Protein AF-A0AAV7EES9-F1 (afdb_monomer_lite)

Sequence (137 aa):
MMISTYLKEVLRLLAKRSSKLTLFNHKHRPIQVSMATLRNLKIKTGSSKRIIKELRSYEKEVEKEAAKTADMKEKGADPHDLKQQENVLAESRMMIPDCRKRLEASLADLKATLEEVKESNQQGPEIDEAETMGMVE

Structure (mmCIF, N/CA/C/O backbone):
data_AF-A0AAV7EES9-F1
#
_entry.id   AF-A0AAV7EES9-F1
#
loop_
_atom_site.group_PDB
_atom_site.id
_atom_site.type_symbol
_atom_site.label_atom_id
_atom_site.label_alt_id
_atom_site.label_comp_id
_atom_site.label_asym_id
_atom_site.label_entity_id
_atom_site.label_seq_id
_atom_site.pdbx_PDB_ins_code
_atom_site.Cartn_x
_atom_site.Cartn_y
_atom_site.Cartn_z
_atom_site.occupancy
_atom_site.B_iso_or_equiv
_atom_site.auth_seq_id
_atom_site.auth_comp_id
_atom_site.auth_asym_id
_atom_site.auth_atom_id
_atom_site.pdbx_PDB_model_num
ATOM 1 N N . MET A 1 1 ? -62.683 -25.957 56.089 1.00 55.44 1 MET A N 1
ATOM 2 C CA . MET A 1 1 ? -61.386 -25.610 56.725 1.00 55.44 1 MET A CA 1
ATOM 3 C C . MET A 1 1 ? -60.207 -25.461 55.736 1.00 55.44 1 MET A C 1
ATOM 5 O O . MET A 1 1 ? -59.070 -25.466 56.176 1.00 55.44 1 MET A O 1
ATOM 9 N N . MET A 1 2 ? -60.434 -25.235 54.431 1.00 52.59 2 MET A N 1
ATOM 10 C CA . MET A 1 2 ? -59.358 -25.157 53.409 1.00 52.59 2 MET A CA 1
ATOM 11 C C . MET A 1 2 ? -59.014 -23.725 52.940 1.00 52.59 2 MET A C 1
ATOM 13 O O . MET A 1 2 ? -58.038 -23.523 52.230 1.00 52.59 2 MET A O 1
ATOM 17 N N . ILE A 1 3 ? -59.799 -22.714 53.334 1.00 52.28 3 ILE A N 1
ATOM 18 C CA . ILE A 1 3 ? -59.624 -21.319 52.874 1.00 52.28 3 ILE A CA 1
ATOM 19 C C . ILE A 1 3 ? -58.586 -20.566 53.731 1.00 52.28 3 ILE A C 1
ATOM 21 O O . ILE A 1 3 ? -57.832 -19.737 53.228 1.00 52.28 3 ILE A O 1
ATOM 25 N N . SER A 1 4 ? -58.481 -20.899 55.025 1.00 56.94 4 SER A N 1
ATOM 26 C CA . SER A 1 4 ? -57.530 -20.256 55.952 1.00 56.94 4 SER A CA 1
ATOM 27 C C . SER A 1 4 ? -56.070 -20.622 55.659 1.00 56.94 4 SER A C 1
ATOM 29 O O . SER A 1 4 ? -55.176 -19.801 55.857 1.00 56.94 4 SER A O 1
ATOM 31 N N . THR A 1 5 ? -55.814 -21.833 55.162 1.00 59.62 5 THR A N 1
ATOM 32 C CA . THR A 1 5 ? -54.470 -22.285 54.782 1.00 59.62 5 THR A CA 1
ATOM 33 C C . THR A 1 5 ? -53.992 -21.600 53.507 1.00 59.62 5 THR A C 1
ATOM 35 O O . THR A 1 5 ? -52.871 -21.105 53.478 1.00 59.62 5 THR A O 1
ATOM 38 N N . TYR A 1 6 ? -54.856 -21.461 52.498 1.00 57.47 6 TYR A N 1
ATOM 39 C CA . TYR A 1 6 ? -54.499 -20.810 51.233 1.00 57.47 6 TYR A CA 1
ATOM 40 C C . TYR A 1 6 ? -54.140 -19.329 51.422 1.00 57.47 6 TYR A C 1
ATOM 42 O O . TYR A 1 6 ? -53.144 -18.853 50.883 1.00 57.47 6 TYR A O 1
ATOM 50 N N . LEU A 1 7 ? -54.891 -18.605 52.261 1.00 60.81 7 LEU A N 1
ATOM 51 C CA . LEU A 1 7 ? -54.615 -17.193 52.537 1.00 60.81 7 LEU A CA 1
ATOM 52 C C . LEU A 1 7 ? -53.310 -16.997 53.334 1.00 60.81 7 LEU A C 1
ATOM 54 O O . LEU A 1 7 ? -52.570 -16.047 53.084 1.00 60.81 7 LEU A O 1
ATOM 58 N N . LYS A 1 8 ? -52.984 -17.929 54.243 1.00 61.81 8 LYS A N 1
ATOM 59 C CA . LYS A 1 8 ? -51.704 -17.950 54.974 1.00 61.81 8 LYS A CA 1
ATOM 60 C C . LYS A 1 8 ? -50.519 -18.253 54.055 1.00 61.81 8 LYS A C 1
ATOM 62 O O . LYS A 1 8 ? -49.477 -17.617 54.199 1.00 61.81 8 LYS A O 1
ATOM 67 N N . GLU A 1 9 ? -50.675 -19.160 53.094 1.00 62.94 9 GLU A N 1
ATOM 68 C CA . GLU A 1 9 ? -49.618 -19.493 52.133 1.00 62.94 9 GLU A CA 1
ATOM 69 C C . GLU A 1 9 ? -49.382 -18.358 51.122 1.00 62.94 9 GLU A C 1
ATOM 71 O O . GLU A 1 9 ? -48.234 -18.037 50.818 1.00 62.94 9 GLU A O 1
ATOM 76 N N . VAL A 1 10 ? -50.442 -17.668 50.681 1.00 64.88 10 VAL A N 1
ATOM 77 C CA . VAL A 1 10 ? -50.338 -16.487 49.804 1.00 64.88 10 VAL A CA 1
ATOM 78 C C . VAL A 1 10 ? -49.671 -15.310 50.527 1.00 64.88 10 VAL A C 1
ATOM 80 O O . VAL A 1 10 ? -48.753 -14.709 49.970 1.00 64.88 10 VAL A O 1
ATOM 83 N N . LEU A 1 11 ? -50.028 -15.015 51.785 1.00 62.47 11 LEU A N 1
ATOM 84 C CA . LEU A 1 11 ? -49.329 -13.989 52.578 1.00 62.47 11 LEU A CA 1
ATOM 85 C C . LEU A 1 11 ? -47.856 -14.351 52.836 1.00 62.47 11 LEU A C 1
ATOM 87 O O . LEU A 1 11 ? -46.988 -13.481 52.766 1.00 62.47 11 LEU A O 1
ATOM 91 N N . ARG A 1 12 ? -47.549 -15.632 53.080 1.00 63.56 12 ARG A N 1
ATOM 92 C CA . ARG A 1 12 ? -46.172 -16.124 53.264 1.00 63.56 12 ARG A CA 1
ATOM 93 C C . ARG A 1 12 ? -45.348 -16.028 51.968 1.00 63.56 12 ARG A C 1
ATOM 95 O O . ARG A 1 12 ? -44.158 -15.712 52.030 1.00 63.56 12 ARG A O 1
ATOM 102 N N . LEU A 1 13 ? -45.963 -16.240 50.800 1.00 58.38 13 LEU A N 1
ATOM 103 C CA . LEU A 1 13 ? -45.339 -16.053 49.481 1.00 58.38 13 LEU A CA 1
ATOM 104 C C . LEU A 1 13 ? -45.121 -14.571 49.134 1.00 58.38 13 LEU A C 1
ATOM 106 O O . LEU A 1 13 ? -44.064 -14.223 48.607 1.00 58.38 13 LEU A O 1
ATOM 110 N N . LEU A 1 14 ? -46.061 -13.686 49.483 1.00 56.94 14 LEU A N 1
ATOM 111 C CA . LEU A 1 14 ? -45.910 -12.238 49.293 1.00 56.94 14 LEU A CA 1
ATOM 112 C C . LEU A 1 14 ? -44.824 -11.649 50.214 1.00 56.94 14 LEU A C 1
ATOM 114 O O . LEU A 1 14 ? -44.003 -10.855 49.755 1.00 56.94 14 LEU A O 1
ATOM 118 N N . ALA A 1 15 ? -44.722 -12.115 51.464 1.00 56.88 15 ALA A N 1
ATOM 119 C CA . ALA A 1 15 ? -43.663 -11.707 52.395 1.00 56.88 15 ALA A CA 1
ATOM 120 C C . ALA A 1 15 ? -42.253 -12.170 51.958 1.00 56.88 15 ALA A C 1
ATOM 122 O O . ALA A 1 15 ? -41.275 -11.438 52.130 1.00 56.88 15 ALA A O 1
ATOM 123 N N . LYS A 1 16 ? -42.136 -13.347 51.320 1.00 54.38 16 LYS A N 1
ATOM 124 C CA . LYS A 1 16 ? -40.875 -13.829 50.716 1.00 54.38 16 LYS A CA 1
ATOM 125 C C . LYS A 1 16 ? -40.478 -13.087 49.435 1.00 54.38 16 LYS A C 1
ATOM 127 O O . LYS A 1 16 ? -39.306 -13.117 49.065 1.00 54.38 16 LYS A O 1
ATOM 132 N N . ARG A 1 17 ? -41.413 -12.410 48.757 1.00 47.53 17 ARG A N 1
ATOM 133 C CA . ARG A 1 17 ? -41.120 -11.623 47.544 1.00 47.53 17 ARG A CA 1
ATOM 134 C C . ARG A 1 17 ? -40.521 -10.247 47.864 1.00 47.53 17 ARG A C 1
ATOM 136 O O . ARG A 1 17 ? -39.772 -9.722 47.050 1.00 47.53 17 ARG A O 1
ATOM 143 N N . SER A 1 18 ? -40.768 -9.709 49.062 1.00 44.38 18 SER A N 1
ATOM 144 C CA . SER A 1 18 ? -40.232 -8.408 49.501 1.00 44.38 18 SER A CA 1
ATOM 145 C C . SER A 1 18 ? -38.806 -8.466 50.073 1.00 44.38 18 SER A C 1
ATOM 147 O O . SER A 1 18 ? -38.180 -7.426 50.243 1.00 44.38 18 SER A O 1
ATOM 149 N N . SER A 1 19 ? -38.275 -9.657 50.368 1.00 42.34 19 SER A N 1
ATOM 150 C CA . SER A 1 19 ? -36.959 -9.864 51.009 1.00 42.34 19 SER A CA 1
ATOM 151 C C . SER A 1 19 ? -35.895 -10.466 50.078 1.00 42.34 19 SER A C 1
ATOM 153 O O . SER A 1 19 ? -34.781 -10.744 50.507 1.00 42.34 19 SER A O 1
ATOM 155 N N . LYS A 1 20 ? -36.203 -10.613 48.781 1.00 45.50 20 LYS A N 1
ATOM 156 C CA . LYS A 1 20 ? -35.254 -11.017 47.724 1.00 45.50 20 LYS A CA 1
ATOM 157 C C . LYS A 1 20 ? -34.909 -9.8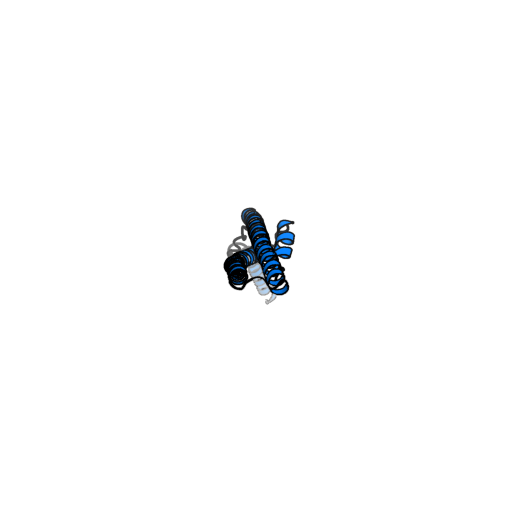67 46.765 1.00 45.50 20 LYS A C 1
ATOM 159 O O . LYS A 1 20 ? -34.539 -10.103 45.620 1.00 45.50 20 LYS A O 1
ATOM 164 N N . LEU A 1 21 ? -35.042 -8.628 47.251 1.00 42.56 21 LEU A N 1
ATOM 165 C CA . LEU A 1 21 ? -34.599 -7.401 46.576 1.00 42.56 21 LEU A CA 1
ATOM 166 C C . LEU A 1 21 ? -33.162 -7.001 46.967 1.00 42.56 21 LEU A C 1
ATOM 168 O O . LEU A 1 21 ? -32.660 -5.959 46.565 1.00 42.56 21 LEU A O 1
ATOM 172 N N . THR A 1 22 ? -32.457 -7.837 47.721 1.00 44.62 22 THR A N 1
ATOM 173 C CA . THR A 1 22 ? -31.050 -7.629 48.054 1.00 44.62 22 THR A CA 1
ATOM 174 C C . THR A 1 22 ? -30.298 -8.934 47.823 1.00 44.62 22 THR A C 1
ATOM 176 O O . THR A 1 22 ? -30.714 -9.992 48.285 1.00 44.62 22 THR A O 1
ATOM 179 N N . LEU A 1 23 ? -29.182 -8.848 47.093 1.00 40.56 23 LEU A N 1
ATOM 180 C CA . LEU A 1 23 ? -28.228 -9.932 46.823 1.00 40.56 23 LEU A CA 1
ATOM 181 C C . LEU A 1 23 ? -28.509 -10.867 45.620 1.00 40.56 23 LEU A C 1
ATOM 183 O O . LEU A 1 23 ? -28.460 -12.088 45.726 1.00 40.56 23 LEU A O 1
ATOM 187 N N . PHE A 1 24 ? -28.645 -10.298 44.420 1.00 35.34 24 PHE A N 1
ATOM 188 C CA . PHE A 1 24 ? -28.040 -10.916 43.229 1.00 35.34 24 PHE A CA 1
ATOM 189 C C . PHE A 1 24 ? -27.143 -9.885 42.550 1.00 35.34 24 PHE A C 1
ATOM 191 O O . PHE A 1 24 ? -27.475 -9.261 41.549 1.00 35.34 24 PHE A O 1
ATOM 198 N N . ASN A 1 25 ? -25.997 -9.669 43.187 1.00 36.91 25 ASN A N 1
ATOM 199 C CA . ASN A 1 25 ? -24.884 -8.899 42.659 1.00 36.91 25 ASN A CA 1
ATOM 200 C C . ASN A 1 25 ? -24.147 -9.801 41.654 1.00 36.91 25 ASN A C 1
ATOM 202 O O . ASN A 1 25 ? -23.047 -10.287 41.914 1.00 36.91 25 ASN A O 1
ATOM 206 N N . HIS A 1 26 ? -24.795 -10.120 40.530 1.00 42.16 26 HIS A N 1
ATOM 207 C CA . HIS A 1 26 ? -24.039 -10.553 39.366 1.00 42.16 26 HIS A CA 1
ATOM 208 C C . HIS A 1 26 ? -23.336 -9.301 38.865 1.00 42.16 26 HIS A C 1
ATOM 210 O O . HIS A 1 26 ? -23.991 -8.305 38.571 1.00 42.16 26 HIS A O 1
ATOM 216 N N . LYS A 1 27 ? -22.005 -9.345 38.855 1.00 39.94 27 LYS A N 1
ATOM 217 C CA . LYS A 1 27 ? -21.102 -8.361 38.257 1.00 39.94 27 LYS A CA 1
ATOM 218 C C . LYS A 1 27 ? -21.536 -8.035 36.815 1.00 39.94 27 LYS A C 1
ATOM 220 O O . LYS A 1 27 ? -20.881 -8.442 35.864 1.00 39.94 27 LYS A O 1
ATOM 225 N N . HIS A 1 28 ? -22.557 -7.208 36.627 1.00 42.19 28 HIS A N 1
ATOM 226 C CA . HIS A 1 28 ? -22.512 -6.227 35.560 1.00 42.19 28 HIS A CA 1
ATOM 227 C C . HIS A 1 28 ? -21.476 -5.220 36.021 1.00 42.19 28 HIS A C 1
ATOM 229 O O . HIS A 1 28 ? -21.775 -4.219 36.663 1.00 42.19 28 HIS A O 1
ATOM 235 N N . ARG A 1 29 ? -20.211 -5.554 35.758 1.00 34.03 29 ARG A N 1
ATOM 236 C CA . ARG A 1 29 ? -19.189 -4.533 35.621 1.00 34.03 29 ARG A CA 1
ATOM 237 C C . ARG A 1 29 ? -19.767 -3.618 34.533 1.00 34.03 29 ARG A C 1
ATOM 239 O O . ARG A 1 29 ? -19.935 -4.121 33.421 1.00 34.03 29 ARG A O 1
ATOM 246 N N . PRO A 1 30 ? -20.178 -2.366 34.813 1.00 38.53 30 PRO A N 1
ATOM 247 C CA . PRO A 1 30 ? -20.447 -1.459 33.713 1.00 38.53 30 PRO A CA 1
ATOM 248 C C . PRO A 1 30 ? -19.151 -1.460 32.913 1.00 38.53 30 PRO A C 1
ATOM 250 O O . PRO A 1 30 ? -18.078 -1.253 33.492 1.00 38.53 30 PRO A O 1
ATOM 253 N N . ILE A 1 31 ? -19.219 -1.850 31.641 1.00 47.03 31 ILE A N 1
ATOM 254 C CA . ILE A 1 31 ? -18.062 -1.764 30.764 1.00 47.03 31 ILE A CA 1
ATOM 255 C C . ILE A 1 31 ? -17.791 -0.266 30.701 1.00 47.03 31 ILE A C 1
ATOM 257 O O . ILE A 1 31 ? -18.507 0.491 30.054 1.00 47.03 31 ILE A O 1
ATOM 261 N N . GLN A 1 32 ? -16.857 0.193 31.529 1.00 44.94 32 GLN A N 1
ATOM 262 C CA . GLN A 1 32 ? -16.518 1.594 31.671 1.00 44.94 32 GLN A CA 1
ATOM 263 C C . GLN A 1 32 ? -15.641 1.948 30.466 1.00 44.94 32 GLN A C 1
ATOM 265 O O . GLN A 1 32 ? -14.452 2.224 30.600 1.00 44.94 32 GLN A O 1
ATOM 270 N N . VAL A 1 33 ? -16.214 1.857 29.263 1.00 53.28 33 VAL A N 1
ATOM 271 C CA . VAL A 1 33 ? -15.568 2.260 28.016 1.00 53.28 33 VAL A CA 1
ATOM 272 C C . VAL A 1 33 ? -15.552 3.773 28.027 1.00 53.28 33 VAL A C 1
ATOM 274 O O . VAL A 1 33 ? -16.517 4.464 27.718 1.00 53.28 33 VAL A O 1
ATOM 277 N N . SER A 1 34 ? -14.461 4.287 28.572 1.00 59.12 34 SER A N 1
ATOM 278 C CA . SER A 1 34 ? -14.262 5.707 28.801 1.00 59.12 34 SER A CA 1
ATOM 279 C C . SER A 1 34 ? -14.026 6.441 27.480 1.00 59.12 34 SER A C 1
ATOM 281 O O . SER A 1 34 ? -13.683 5.834 26.467 1.00 59.12 34 SER A O 1
ATOM 283 N N . MET A 1 35 ? -14.067 7.774 27.513 1.00 64.00 35 MET A N 1
ATOM 284 C CA . MET A 1 35 ? -13.546 8.642 26.445 1.00 64.00 35 MET A CA 1
ATOM 285 C C . MET A 1 35 ? -12.149 8.231 25.928 1.00 64.00 35 MET A C 1
ATOM 287 O O . MET A 1 35 ? -11.749 8.655 24.849 1.00 64.00 35 MET A O 1
ATOM 291 N N . ALA A 1 36 ? -11.381 7.420 26.669 1.00 73.38 36 ALA A N 1
ATOM 292 C CA . ALA A 1 36 ? -10.129 6.849 26.189 1.00 73.38 36 ALA A CA 1
ATOM 293 C C . ALA A 1 36 ? -10.302 5.921 24.976 1.00 73.38 36 ALA A C 1
ATOM 295 O O . ALA A 1 36 ? -9.426 5.930 24.119 1.00 73.38 36 ALA A O 1
ATOM 296 N N . THR A 1 37 ? -11.405 5.178 24.852 1.00 79.69 37 THR A N 1
ATOM 297 C CA . THR A 1 37 ? -11.603 4.231 23.743 1.00 79.69 37 THR A CA 1
ATOM 298 C C . THR A 1 37 ? -11.915 4.954 22.435 1.00 79.69 37 THR A C 1
ATOM 300 O O . THR A 1 37 ? -11.276 4.670 21.427 1.00 79.69 37 THR A O 1
ATOM 303 N N . LEU A 1 38 ? -12.766 5.989 22.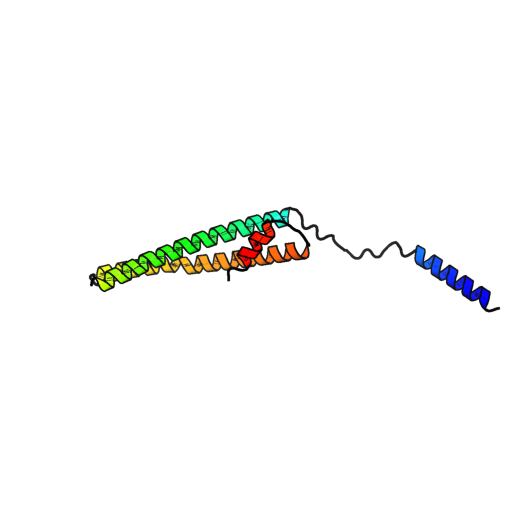457 1.00 81.19 38 LEU A N 1
ATOM 304 C CA . LEU A 1 38 ? -12.980 6.864 21.292 1.00 81.19 38 LEU A CA 1
ATOM 305 C C . LEU A 1 38 ? -11.705 7.628 20.900 1.00 81.19 38 LEU A C 1
ATOM 307 O O . LEU A 1 38 ? -11.384 7.756 19.718 1.00 81.19 38 LEU A O 1
ATOM 311 N N . ARG A 1 39 ? -10.917 8.090 21.883 1.00 85.25 39 ARG A N 1
ATOM 312 C CA . ARG A 1 39 ? -9.598 8.685 21.608 1.00 85.25 39 ARG A CA 1
ATOM 313 C C . ARG A 1 39 ? -8.638 7.675 20.974 1.00 85.25 39 ARG A C 1
ATOM 315 O O . ARG A 1 39 ? -7.950 8.029 20.021 1.00 85.25 39 ARG A O 1
ATOM 322 N N . ASN A 1 40 ? -8.602 6.438 21.466 1.00 87.00 40 ASN A N 1
ATOM 323 C CA . ASN A 1 40 ? -7.783 5.366 20.899 1.00 87.00 40 ASN A CA 1
ATOM 324 C C . ASN A 1 40 ? -8.209 5.031 19.470 1.00 87.00 40 ASN A C 1
ATOM 326 O O . ASN A 1 40 ? -7.341 4.901 18.609 1.00 87.00 40 ASN A O 1
ATOM 330 N N . LEU A 1 41 ? -9.518 4.968 19.205 1.00 88.38 41 LEU A N 1
ATOM 331 C CA . LEU A 1 41 ? -10.068 4.775 17.866 1.00 88.38 41 LEU A CA 1
ATOM 332 C C . LEU A 1 41 ? -9.558 5.867 16.921 1.00 88.38 41 LEU A C 1
ATOM 334 O O . LEU A 1 41 ? -8.921 5.565 15.917 1.00 88.38 41 LEU A O 1
ATOM 338 N N . LYS A 1 42 ? -9.697 7.141 17.304 1.00 89.12 42 LYS A N 1
ATOM 339 C CA . LYS A 1 42 ? -9.195 8.282 16.525 1.00 89.12 42 LYS A CA 1
ATOM 340 C C . LYS A 1 42 ? -7.686 8.221 16.266 1.00 89.12 42 LYS A C 1
ATOM 342 O O . LYS A 1 42 ? -7.232 8.516 15.159 1.00 89.12 42 LYS A O 1
ATOM 347 N N . ILE A 1 43 ? -6.895 7.837 17.269 1.00 91.69 43 ILE A N 1
ATOM 348 C CA . ILE A 1 43 ? -5.438 7.686 17.134 1.00 91.69 43 ILE A CA 1
ATOM 349 C C . ILE A 1 43 ? -5.102 6.573 16.137 1.00 91.69 43 ILE A C 1
ATOM 351 O O . ILE A 1 43 ? -4.277 6.791 15.244 1.00 91.69 43 ILE A O 1
ATOM 355 N N . LYS A 1 44 ? -5.747 5.407 16.262 1.00 91.62 44 LYS A N 1
ATOM 356 C CA . LYS A 1 44 ? -5.539 4.254 15.375 1.00 91.62 44 LYS A CA 1
ATOM 357 C C . LYS A 1 44 ? -5.973 4.574 13.944 1.00 91.62 44 LYS A C 1
ATOM 359 O O . LYS A 1 44 ? -5.171 4.377 13.036 1.00 91.62 44 LYS A O 1
ATOM 364 N N . THR A 1 45 ? -7.130 5.213 13.751 1.00 91.75 45 THR A N 1
ATOM 365 C CA . THR A 1 45 ? -7.584 5.747 12.454 1.00 91.75 45 THR A CA 1
ATOM 366 C C . THR A 1 45 ? -6.532 6.680 11.853 1.00 91.75 45 THR A C 1
ATOM 368 O O . THR A 1 45 ? -6.109 6.509 10.710 1.00 91.75 45 THR A O 1
ATOM 371 N N . GLY A 1 46 ? -6.030 7.647 12.626 1.00 93.62 46 GLY A N 1
ATOM 372 C CA . GLY A 1 46 ? -4.974 8.552 12.169 1.00 93.62 46 GLY A CA 1
ATOM 373 C C . GLY A 1 46 ? -3.672 7.832 11.798 1.00 93.62 46 GLY A C 1
ATOM 374 O O . GLY A 1 46 ? -3.004 8.229 10.842 1.00 93.62 46 GLY A O 1
ATOM 375 N N . SER A 1 47 ? -3.313 6.770 12.525 1.00 94.19 47 SER A N 1
ATOM 376 C CA . SER A 1 47 ? -2.145 5.934 12.232 1.00 94.19 47 SER A CA 1
ATOM 377 C C . SER A 1 47 ? -2.299 5.191 10.909 1.00 94.19 47 SER A C 1
ATOM 379 O O . SER A 1 47 ? -1.454 5.347 10.027 1.00 94.19 47 SER A O 1
ATOM 381 N N . SER A 1 48 ? -3.411 4.480 10.714 1.00 92.88 48 SER A N 1
ATOM 382 C CA . SER A 1 48 ? -3.676 3.752 9.471 1.00 92.88 48 SER A CA 1
ATOM 383 C C . SER A 1 48 ? -3.719 4.698 8.263 1.00 92.88 48 SER A C 1
ATOM 385 O O . SER A 1 48 ? -3.132 4.392 7.229 1.00 92.88 48 SER A O 1
ATOM 387 N N . LYS A 1 49 ? -4.279 5.913 8.401 1.00 93.81 49 LYS A N 1
ATOM 388 C CA . LYS A 1 49 ? -4.254 6.939 7.335 1.00 93.81 49 LYS A CA 1
ATOM 389 C C . LYS A 1 49 ? -2.843 7.323 6.904 1.00 93.81 49 LYS A C 1
ATOM 391 O O . LYS A 1 49 ? -2.611 7.565 5.719 1.00 93.81 49 LYS A O 1
ATOM 396 N N . ARG A 1 50 ? -1.909 7.434 7.851 1.00 96.06 50 ARG A N 1
ATOM 397 C CA . ARG A 1 50 ? -0.510 7.762 7.544 1.00 96.06 50 ARG A CA 1
ATOM 398 C C . ARG A 1 50 ? 0.156 6.630 6.772 1.00 96.06 50 ARG A C 1
ATOM 400 O O . ARG A 1 50 ? 0.764 6.909 5.745 1.00 96.06 50 ARG A O 1
ATOM 407 N N . ILE A 1 51 ? -0.040 5.384 7.203 1.00 94.44 51 ILE A N 1
ATOM 408 C CA . ILE A 1 51 ? 0.530 4.212 6.524 1.00 94.44 51 ILE A CA 1
ATOM 409 C C . ILE A 1 51 ? -0.054 4.062 5.109 1.00 94.44 51 ILE A C 1
ATOM 411 O O . ILE A 1 51 ? 0.689 3.815 4.170 1.00 94.44 51 ILE A O 1
ATOM 415 N N . ILE A 1 52 ? -1.353 4.317 4.904 1.00 94.94 52 ILE A N 1
ATOM 416 C CA . ILE A 1 52 ? -1.958 4.319 3.557 1.00 94.94 52 ILE A CA 1
ATOM 417 C C . ILE A 1 52 ? -1.292 5.361 2.647 1.00 94.94 52 ILE A C 1
ATOM 419 O O . ILE A 1 52 ? -1.020 5.087 1.480 1.00 94.94 52 ILE A O 1
ATOM 423 N N . LYS A 1 53 ? -1.032 6.574 3.154 1.00 95.56 53 LYS A N 1
ATOM 424 C CA . LYS A 1 53 ? -0.340 7.615 2.375 1.00 95.56 53 LYS A CA 1
ATOM 425 C C . LYS A 1 53 ? 1.099 7.217 2.042 1.00 95.56 53 LYS A C 1
ATOM 427 O O . LYS A 1 53 ? 1.542 7.486 0.930 1.00 95.56 53 LYS A O 1
ATOM 432 N N . GLU A 1 54 ? 1.791 6.584 2.984 1.00 96.06 54 GLU A N 1
ATOM 433 C CA . GLU A 1 54 ? 3.138 6.040 2.797 1.00 96.06 54 GLU A CA 1
ATOM 434 C C . GLU A 1 54 ? 3.145 4.961 1.702 1.00 96.06 54 GLU A C 1
ATOM 436 O O . GLU A 1 54 ? 3.864 5.103 0.714 1.00 96.06 54 GLU A O 1
ATOM 441 N N . LEU A 1 55 ? 2.259 3.962 1.801 1.00 95.75 55 LEU A N 1
ATOM 442 C CA . LEU A 1 55 ? 2.115 2.894 0.808 1.00 95.75 55 LEU A CA 1
ATOM 443 C C . LEU A 1 55 ? 1.839 3.457 -0.589 1.00 95.75 55 LEU A C 1
ATOM 445 O O . LEU A 1 55 ? 2.531 3.106 -1.540 1.00 95.75 55 LEU A O 1
ATOM 449 N N . ARG A 1 56 ? 0.894 4.398 -0.705 1.00 96.19 56 ARG A N 1
ATOM 450 C CA . ARG A 1 56 ? 0.589 5.073 -1.977 1.00 96.19 56 ARG A CA 1
ATOM 451 C C . ARG A 1 56 ? 1.790 5.820 -2.550 1.00 96.19 56 ARG A C 1
ATOM 453 O O . ARG A 1 56 ? 1.910 5.928 -3.765 1.00 96.19 56 ARG A O 1
ATOM 460 N N . SER A 1 57 ? 2.654 6.377 -1.702 1.00 97.00 57 SER A N 1
ATOM 461 C CA . SER A 1 57 ? 3.880 7.033 -2.160 1.00 97.00 57 SER A CA 1
ATOM 462 C C . SER A 1 57 ? 4.857 6.019 -2.754 1.00 97.00 57 SER A C 1
ATOM 464 O O . SER A 1 57 ? 5.429 6.283 -3.807 1.00 97.00 57 SER A O 1
ATOM 466 N N . TYR A 1 58 ? 5.022 4.859 -2.115 1.00 96.81 58 TYR A N 1
ATOM 467 C CA . TYR A 1 58 ? 5.876 3.789 -2.634 1.00 96.81 58 TYR A CA 1
ATOM 468 C C . TYR A 1 58 ? 5.321 3.170 -3.918 1.00 96.81 58 TYR A C 1
ATOM 470 O O . TYR A 1 58 ? 6.077 2.938 -4.856 1.00 96.81 58 TYR A O 1
ATOM 478 N N . GLU A 1 59 ? 4.006 2.964 -4.005 1.00 97.38 59 GLU A N 1
ATOM 479 C CA . GLU A 1 59 ? 3.355 2.461 -5.220 1.00 97.38 59 GLU A CA 1
ATOM 480 C C . GLU A 1 59 ? 3.535 3.422 -6.402 1.00 97.38 59 GLU A C 1
ATOM 482 O O . GLU A 1 59 ? 3.867 2.976 -7.499 1.00 97.38 59 GLU A O 1
ATOM 487 N N . LYS A 1 60 ? 3.423 4.737 -6.172 1.00 98.00 60 LYS A N 1
ATOM 488 C CA . LYS A 1 60 ? 3.709 5.756 -7.196 1.00 98.00 60 LYS A CA 1
ATOM 489 C C . LYS A 1 60 ? 5.161 5.751 -7.657 1.00 98.00 60 LYS A C 1
ATOM 491 O O . LYS A 1 60 ? 5.418 5.940 -8.842 1.00 98.00 60 LYS A O 1
ATOM 496 N N . GLU A 1 61 ? 6.112 5.554 -6.746 1.00 97.94 61 GLU A N 1
ATOM 497 C CA . GLU A 1 61 ? 7.520 5.479 -7.140 1.00 97.94 61 GLU A CA 1
ATOM 498 C C . GLU A 1 61 ? 7.785 4.225 -7.979 1.00 97.94 61 GLU A C 1
ATOM 500 O O . GLU A 1 61 ? 8.435 4.303 -9.016 1.00 97.94 61 GLU A O 1
ATOM 505 N N . VAL A 1 62 ? 7.197 3.083 -7.607 1.00 98.44 62 VAL A N 1
ATOM 506 C CA . VAL A 1 62 ? 7.267 1.862 -8.423 1.00 98.44 62 VAL A CA 1
ATOM 507 C C . VAL A 1 62 ? 6.650 2.071 -9.804 1.00 98.44 62 VAL A C 1
ATOM 509 O O . VAL A 1 62 ? 7.229 1.619 -10.789 1.00 98.44 62 VAL A O 1
ATOM 512 N N . GLU A 1 63 ? 5.509 2.754 -9.901 1.00 98.44 63 GLU A N 1
ATOM 513 C CA . GLU A 1 63 ? 4.882 3.097 -11.182 1.00 98.44 63 GLU A CA 1
ATOM 514 C C . GLU A 1 63 ? 5.808 3.966 -12.045 1.00 98.44 63 GLU A C 1
ATOM 516 O O . GLU A 1 63 ? 6.048 3.649 -13.211 1.00 98.44 63 GLU A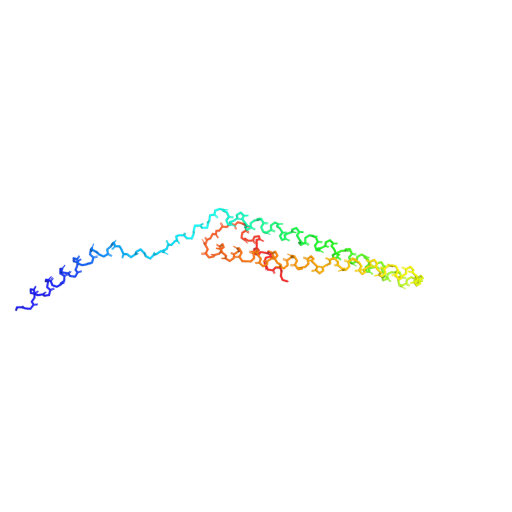 O 1
ATOM 521 N N . LYS A 1 64 ? 6.394 5.014 -11.457 1.00 98.50 64 LYS A N 1
ATOM 522 C CA . LYS A 1 64 ? 7.336 5.916 -12.132 1.00 98.50 64 LYS A CA 1
ATOM 523 C C . LYS A 1 64 ? 8.575 5.178 -12.641 1.00 98.50 64 LYS A C 1
ATOM 525 O O . LYS A 1 64 ? 8.931 5.315 -13.813 1.00 98.50 64 LYS A O 1
ATOM 530 N N . GLU A 1 65 ? 9.216 4.373 -11.797 1.00 98.44 65 GLU A N 1
ATOM 531 C CA . GLU A 1 65 ? 10.418 3.631 -12.188 1.00 98.44 65 GLU A CA 1
ATOM 532 C C . GLU A 1 65 ? 10.098 2.500 -13.178 1.00 98.44 65 GLU A C 1
ATOM 534 O O . GLU A 1 65 ? 10.909 2.202 -14.059 1.00 98.44 65 GLU A O 1
ATOM 539 N N . ALA A 1 66 ? 8.900 1.907 -13.113 1.00 98.50 66 ALA A N 1
ATOM 540 C CA . ALA A 1 66 ? 8.439 0.923 -14.090 1.00 98.50 66 ALA A CA 1
ATOM 541 C C . ALA A 1 66 ? 8.197 1.562 -15.462 1.00 98.50 66 ALA A C 1
ATOM 543 O O . ALA A 1 66 ? 8.659 1.019 -16.467 1.00 98.50 66 ALA A O 1
ATOM 544 N N . ALA A 1 67 ? 7.542 2.725 -15.503 1.00 98.62 67 ALA A N 1
ATOM 545 C CA . ALA A 1 67 ? 7.326 3.482 -16.732 1.00 98.62 67 ALA A CA 1
ATOM 546 C C . ALA A 1 67 ? 8.658 3.894 -17.372 1.00 98.62 67 ALA A C 1
ATOM 548 O O . ALA A 1 67 ? 8.861 3.679 -18.565 1.00 98.62 67 ALA A O 1
ATOM 549 N N . LYS A 1 68 ? 9.609 4.390 -16.571 1.00 98.38 68 LYS A N 1
ATOM 550 C CA . LYS A 1 68 ? 10.962 4.719 -17.040 1.00 98.38 68 LYS A CA 1
ATOM 551 C C . LYS A 1 68 ? 11.704 3.493 -17.579 1.00 98.38 68 LYS A C 1
ATOM 553 O O . LYS A 1 68 ? 12.322 3.567 -18.635 1.00 98.38 68 LYS A O 1
ATOM 558 N N . THR A 1 69 ? 11.617 2.352 -16.892 1.00 98.25 69 THR A N 1
ATOM 559 C CA . THR A 1 69 ? 12.223 1.094 -17.359 1.00 98.25 69 THR A CA 1
ATOM 560 C C . THR A 1 69 ? 11.627 0.651 -18.698 1.00 98.25 69 THR A C 1
ATOM 562 O O . THR A 1 69 ? 12.363 0.221 -19.581 1.00 98.25 69 THR A O 1
ATOM 565 N N . ALA A 1 70 ? 10.304 0.751 -18.863 1.00 98.38 70 ALA A N 1
ATOM 566 C CA . ALA A 1 70 ? 9.625 0.404 -20.110 1.00 98.38 70 ALA A CA 1
ATOM 567 C C . ALA A 1 70 ? 10.041 1.327 -21.267 1.00 98.38 70 ALA A C 1
ATOM 569 O O . ALA A 1 70 ? 10.394 0.833 -22.334 1.00 98.38 70 ALA A O 1
ATOM 570 N N . ASP A 1 71 ? 10.093 2.638 -21.027 1.00 98.38 71 ASP A N 1
ATOM 571 C CA . ASP A 1 71 ? 10.543 3.637 -22.004 1.00 98.38 71 ASP A CA 1
ATOM 572 C C . ASP A 1 71 ? 12.008 3.417 -22.428 1.00 98.38 71 ASP A C 1
ATOM 574 O O . ASP A 1 71 ? 12.332 3.464 -23.613 1.00 98.38 71 ASP A O 1
ATOM 578 N N . MET A 1 72 ? 12.900 3.080 -21.486 1.00 97.94 72 MET A N 1
ATOM 579 C CA . MET A 1 72 ? 14.291 2.720 -21.802 1.00 97.94 72 MET A CA 1
ATOM 580 C C . MET A 1 72 ? 14.385 1.457 -22.668 1.00 97.94 72 MET A C 1
ATOM 582 O O . MET A 1 72 ? 15.204 1.409 -23.587 1.00 97.94 72 MET A O 1
ATOM 586 N N . LYS A 1 73 ? 13.539 0.449 -22.411 1.00 96.44 73 LYS A N 1
ATOM 587 C CA . LYS A 1 73 ? 13.463 -0.763 -23.247 1.00 96.44 73 LYS A CA 1
ATOM 588 C C . LYS A 1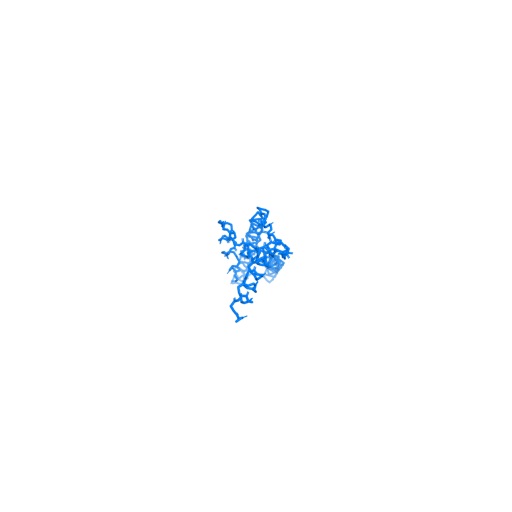 73 ? 12.991 -0.437 -24.660 1.00 96.44 73 LYS A C 1
ATOM 590 O O . LYS A 1 73 ? 13.589 -0.916 -25.617 1.00 96.44 73 LYS A O 1
ATOM 595 N N . GLU A 1 74 ? 11.952 0.383 -24.789 1.00 97.88 74 GLU A N 1
ATOM 596 C CA . GLU A 1 74 ? 11.391 0.782 -26.083 1.00 97.88 74 GLU A CA 1
ATOM 597 C C . GLU A 1 74 ? 12.389 1.590 -26.920 1.00 97.88 74 GLU A C 1
ATOM 599 O O . GLU A 1 74 ? 12.543 1.350 -28.116 1.00 97.88 74 GLU A O 1
ATOM 604 N N . LYS A 1 75 ? 13.134 2.496 -26.281 1.00 97.31 75 LYS A N 1
ATOM 605 C CA . LYS A 1 75 ? 14.166 3.314 -26.933 1.00 97.31 75 LYS A CA 1
ATOM 606 C C . LYS A 1 75 ? 15.455 2.554 -27.253 1.00 97.31 75 LYS A C 1
ATOM 608 O O . LYS A 1 75 ? 16.364 3.144 -27.830 1.00 97.31 75 LYS A O 1
ATOM 613 N N . GLY A 1 76 ? 15.549 1.274 -26.887 1.00 96.69 76 GLY A N 1
ATOM 614 C CA . GLY A 1 76 ? 16.743 0.463 -27.115 1.00 96.69 76 GLY A CA 1
ATOM 615 C C . GLY A 1 76 ? 17.958 0.970 -26.339 1.00 96.69 76 GLY A C 1
ATOM 616 O O . GLY A 1 76 ? 19.058 0.994 -26.891 1.00 96.69 76 GLY A O 1
ATOM 617 N N . ALA A 1 77 ? 17.757 1.405 -25.087 1.00 96.75 77 ALA A N 1
ATOM 618 C CA . ALA A 1 77 ? 18.851 1.769 -24.188 1.00 96.75 77 ALA A CA 1
ATOM 619 C C . ALA A 1 77 ? 19.878 0.631 -24.087 1.00 96.75 77 ALA A C 1
ATOM 621 O O . ALA A 1 77 ? 19.540 -0.547 -24.254 1.00 96.75 77 ALA A O 1
ATOM 622 N N . ASP A 1 78 ? 21.136 0.974 -23.810 1.00 97.94 78 ASP A N 1
ATOM 623 C CA . ASP A 1 78 ? 22.172 -0.043 -23.728 1.00 97.94 78 ASP A CA 1
ATOM 624 C C . ASP A 1 78 ? 21.915 -1.020 -22.556 1.00 97.94 78 ASP A C 1
ATOM 626 O O . ASP A 1 78 ? 21.240 -0.681 -21.574 1.00 97.94 78 ASP A O 1
ATOM 630 N N . PRO A 1 79 ? 22.446 -2.253 -22.632 1.00 97.25 79 PRO A N 1
ATOM 631 C CA . PRO A 1 79 ? 22.171 -3.273 -21.624 1.00 97.25 79 PRO A CA 1
ATOM 632 C C . PRO A 1 79 ? 22.625 -2.912 -20.204 1.00 97.25 79 PRO A C 1
ATOM 634 O O . PRO A 1 79 ? 22.013 -3.382 -19.244 1.00 97.25 79 PRO A O 1
ATOM 637 N N . HIS A 1 80 ? 23.692 -2.125 -20.054 1.00 98.06 80 HIS A N 1
ATOM 638 C CA . HIS A 1 80 ? 24.207 -1.729 -18.748 1.00 98.06 80 HIS A CA 1
ATOM 639 C C . HIS A 1 80 ? 23.269 -0.710 -18.093 1.00 98.06 80 HIS A C 1
ATOM 641 O O . HIS A 1 80 ? 22.836 -0.9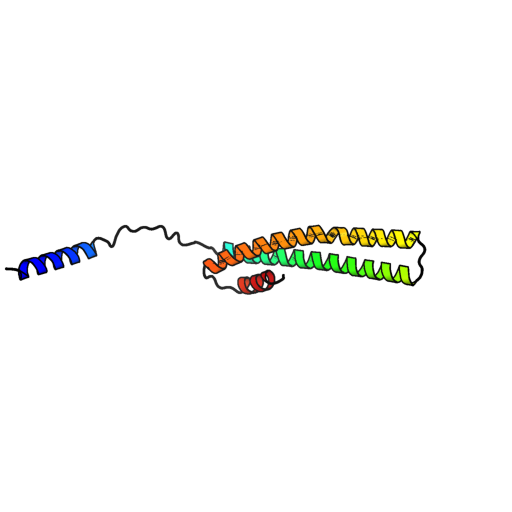23 -16.957 1.00 98.06 80 HIS A O 1
ATOM 647 N N . ASP A 1 81 ? 22.877 0.331 -18.825 1.00 97.75 81 ASP A N 1
ATOM 648 C CA . ASP A 1 81 ? 21.954 1.355 -18.327 1.00 97.75 81 ASP A CA 1
ATOM 649 C C . ASP A 1 81 ? 20.570 0.770 -18.033 1.00 97.75 81 ASP A C 1
ATOM 651 O O . ASP A 1 81 ? 19.958 1.069 -17.001 1.00 97.75 81 ASP A O 1
ATOM 655 N N . LEU A 1 82 ? 20.088 -0.135 -18.890 1.00 98.19 82 LEU A N 1
ATOM 656 C CA . LEU A 1 82 ? 18.838 -0.840 -18.639 1.00 98.19 82 LEU A CA 1
ATOM 657 C C . LEU A 1 82 ? 18.920 -1.694 -17.369 1.00 98.19 82 LEU A C 1
ATOM 659 O O . LEU A 1 82 ? 17.995 -1.681 -16.554 1.00 98.19 82 LEU A O 1
ATOM 663 N N . LYS A 1 83 ? 20.033 -2.410 -17.166 1.00 98.12 83 LYS A N 1
ATOM 664 C CA . LYS A 1 83 ? 20.227 -3.228 -15.966 1.00 98.12 83 LYS A CA 1
ATOM 665 C C . LYS A 1 83 ? 20.271 -2.377 -14.700 1.00 98.12 83 LYS A C 1
ATOM 667 O O . LYS A 1 83 ? 19.709 -2.774 -13.679 1.00 98.12 83 LYS A O 1
ATOM 672 N N . GLN A 1 84 ? 20.910 -1.211 -14.761 1.00 98.50 84 GLN A N 1
ATOM 673 C CA . GLN A 1 84 ? 20.928 -0.266 -13.652 1.00 98.50 84 GLN A CA 1
ATOM 674 C C . GLN A 1 84 ? 19.513 0.211 -13.312 1.00 98.50 84 GLN A C 1
ATOM 676 O O . GLN A 1 84 ? 19.124 0.186 -12.145 1.00 98.50 84 GLN A O 1
ATOM 681 N N . GLN A 1 85 ? 18.718 0.579 -14.316 1.00 98.44 85 GLN A N 1
ATOM 682 C CA . GLN A 1 85 ? 17.340 1.011 -14.103 1.00 98.44 85 GLN A CA 1
ATOM 683 C C . GLN A 1 85 ? 16.450 -0.116 -13.543 1.00 98.44 85 GLN A C 1
ATOM 685 O O . GLN A 1 85 ? 15.614 0.130 -12.673 1.00 98.44 85 GLN A O 1
ATOM 690 N N . GLU A 1 86 ? 16.647 -1.365 -13.974 1.00 98.31 86 GLU A N 1
ATOM 691 C CA . GLU A 1 86 ? 15.948 -2.521 -13.397 1.00 98.31 86 GLU A CA 1
ATOM 692 C C . GLU A 1 86 ? 16.280 -2.733 -11.914 1.00 98.31 86 GLU A C 1
ATOM 694 O O . GLU A 1 86 ? 15.395 -3.109 -11.142 1.00 98.31 86 GLU A O 1
ATOM 699 N N . ASN A 1 87 ? 17.525 -2.471 -11.499 1.00 98.44 87 ASN A N 1
ATOM 700 C CA . ASN A 1 87 ? 17.908 -2.525 -10.088 1.00 98.44 87 ASN A CA 1
ATOM 701 C C . ASN A 1 87 ? 17.198 -1.427 -9.282 1.00 98.44 87 ASN A C 1
ATOM 703 O O . ASN A 1 87 ? 16.649 -1.726 -8.225 1.00 98.44 87 ASN A O 1
ATOM 707 N N . VAL A 1 88 ? 17.114 -0.201 -9.814 1.00 98.31 88 VAL A N 1
ATOM 708 C CA . VAL A 1 88 ? 16.360 0.901 -9.183 1.00 98.31 88 VAL A CA 1
ATOM 709 C C . VAL A 1 88 ? 14.890 0.514 -8.997 1.00 98.31 88 VAL A C 1
ATOM 711 O O . VAL A 1 88 ? 14.354 0.623 -7.896 1.00 98.31 88 VAL A O 1
ATOM 714 N N . LEU A 1 89 ? 14.245 -0.024 -10.037 1.00 98.50 89 LEU A N 1
ATOM 715 C CA . LEU A 1 89 ? 12.865 -0.509 -9.940 1.00 98.50 89 LEU A CA 1
ATOM 716 C C . LEU A 1 89 ? 12.716 -1.627 -8.893 1.00 98.50 89 LEU A C 1
ATOM 718 O O . LEU A 1 89 ? 11.718 -1.673 -8.168 1.00 98.50 89 LEU A O 1
ATOM 722 N N . ALA A 1 90 ? 13.679 -2.548 -8.820 1.00 98.38 90 ALA A N 1
ATOM 723 C CA . ALA A 1 90 ? 13.669 -3.610 -7.823 1.00 98.38 90 ALA A CA 1
ATOM 724 C C . ALA A 1 90 ? 13.766 -3.039 -6.400 1.00 98.38 90 ALA A C 1
ATOM 726 O O . ALA A 1 90 ? 12.956 -3.411 -5.553 1.00 98.38 90 ALA A O 1
ATOM 727 N N . GLU A 1 91 ? 14.673 -2.094 -6.151 1.00 97.69 91 GLU A N 1
ATOM 728 C CA . GLU A 1 91 ? 14.815 -1.407 -4.862 1.00 97.69 91 GLU A CA 1
ATOM 729 C C . GLU A 1 91 ? 13.524 -0.686 -4.451 1.00 97.69 91 GLU A C 1
ATOM 731 O O . GLU A 1 91 ? 13.058 -0.863 -3.323 1.00 97.69 91 GLU A O 1
ATOM 736 N N . SER A 1 92 ? 12.869 0.032 -5.372 1.00 96.44 92 SER A N 1
ATOM 737 C CA . SER A 1 92 ? 11.569 0.664 -5.103 1.00 96.44 92 SER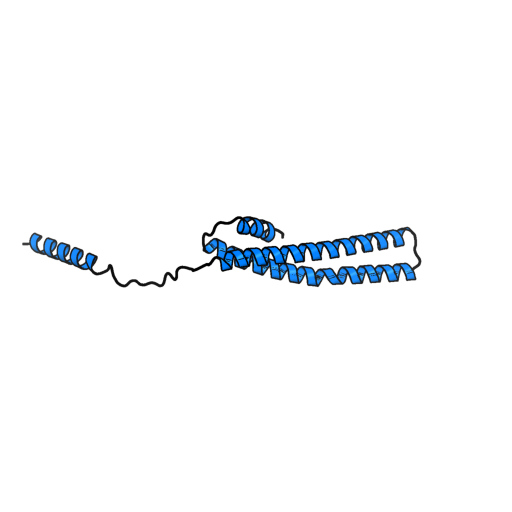 A CA 1
ATOM 738 C C . SER A 1 92 ? 10.500 -0.361 -4.703 1.00 96.44 92 SER A C 1
ATOM 740 O O . SER A 1 92 ? 9.721 -0.126 -3.777 1.00 96.44 92 SER A O 1
ATOM 742 N N . ARG A 1 93 ? 10.467 -1.531 -5.360 1.00 97.50 93 ARG A N 1
ATOM 743 C CA . ARG A 1 93 ? 9.508 -2.608 -5.051 1.00 97.50 93 ARG A CA 1
ATOM 744 C C . ARG A 1 93 ? 9.742 -3.238 -3.683 1.00 97.50 93 ARG A C 1
ATOM 746 O O . ARG A 1 93 ? 8.771 -3.643 -3.047 1.00 97.50 93 ARG A O 1
ATOM 753 N N . MET A 1 94 ? 10.987 -3.296 -3.212 1.00 96.12 94 MET A N 1
ATOM 754 C CA . MET A 1 94 ? 11.326 -3.884 -1.910 1.00 96.12 94 MET A CA 1
ATOM 755 C C . MET A 1 94 ? 10.721 -3.122 -0.720 1.00 96.12 94 MET A C 1
ATOM 757 O O . MET A 1 94 ? 10.600 -3.696 0.361 1.00 96.12 94 MET A O 1
ATOM 761 N N . MET A 1 95 ? 10.283 -1.873 -0.909 1.00 92.56 95 MET A N 1
ATOM 762 C CA . MET A 1 95 ? 9.654 -1.059 0.143 1.00 92.56 95 MET A CA 1
ATOM 763 C C . MET A 1 95 ? 8.183 -1.416 0.410 1.00 92.56 95 MET A C 1
ATOM 765 O O . MET A 1 95 ? 7.672 -1.202 1.511 1.00 92.56 95 MET A O 1
ATOM 769 N N . ILE A 1 96 ? 7.481 -1.966 -0.585 1.00 96.06 96 ILE A N 1
ATOM 770 C CA . ILE A 1 96 ? 6.034 -2.220 -0.513 1.00 96.06 96 ILE A CA 1
ATOM 771 C C . ILE A 1 96 ? 5.662 -3.318 0.504 1.00 96.06 96 ILE A C 1
ATOM 773 O O . ILE A 1 96 ? 4.715 -3.100 1.267 1.00 96.06 96 ILE A O 1
ATOM 777 N N . PRO A 1 97 ? 6.350 -4.480 0.563 1.00 97.31 97 PRO A N 1
ATOM 778 C CA . PRO A 1 97 ? 5.925 -5.592 1.415 1.00 97.31 97 PRO A CA 1
ATOM 779 C C . PRO A 1 97 ? 5.864 -5.247 2.906 1.00 97.31 97 PRO A C 1
ATOM 781 O O . PRO A 1 97 ? 4.873 -5.563 3.564 1.00 97.31 97 PRO A O 1
ATOM 784 N N . ASP A 1 98 ? 6.885 -4.569 3.441 1.00 95.19 98 ASP A N 1
ATOM 785 C CA . ASP A 1 98 ? 6.896 -4.168 4.854 1.00 95.19 98 ASP A CA 1
ATOM 786 C C . ASP A 1 98 ? 5.784 -3.157 5.160 1.00 95.19 98 ASP A C 1
ATOM 788 O O . ASP A 1 98 ? 5.058 -3.298 6.146 1.00 95.19 98 ASP A O 1
ATOM 792 N N . CYS A 1 99 ? 5.589 -2.174 4.276 1.00 95.62 99 CYS A N 1
ATOM 793 C CA . CYS A 1 99 ? 4.545 -1.169 4.444 1.00 95.62 99 CYS A CA 1
ATOM 794 C C . CYS A 1 99 ? 3.142 -1.803 4.447 1.00 95.62 99 CYS A C 1
ATOM 796 O O . CYS A 1 99 ? 2.319 -1.463 5.299 1.00 95.62 99 CYS A O 1
ATOM 798 N N . ARG A 1 100 ? 2.886 -2.784 3.568 1.00 95.12 100 ARG A N 1
ATOM 799 C CA . ARG A 1 100 ? 1.629 -3.556 3.558 1.00 95.12 100 ARG A CA 1
ATOM 800 C C . ARG A 1 100 ? 1.431 -4.343 4.845 1.00 95.12 100 ARG A C 1
ATOM 802 O O . ARG A 1 100 ? 0.376 -4.229 5.457 1.00 95.12 100 ARG A O 1
ATOM 809 N N . LYS A 1 101 ? 2.464 -5.038 5.325 1.00 96.88 101 LYS A N 1
ATOM 810 C CA . LYS A 1 101 ? 2.401 -5.764 6.601 1.00 96.88 101 LYS A CA 1
ATOM 811 C C . LYS A 1 101 ? 2.090 -4.832 7.779 1.00 96.88 101 LYS A C 1
ATOM 813 O O . LYS A 1 101 ? 1.276 -5.166 8.640 1.00 96.88 101 LYS A O 1
ATOM 818 N N . ARG A 1 102 ? 2.710 -3.646 7.824 1.00 95.62 102 ARG A N 1
ATOM 819 C CA . ARG A 1 102 ? 2.408 -2.615 8.834 1.00 95.62 102 ARG A CA 1
ATOM 820 C C . ARG A 1 102 ? 0.980 -2.088 8.709 1.00 95.62 102 ARG A C 1
ATOM 822 O O . ARG A 1 102 ? 0.338 -1.841 9.731 1.00 95.62 102 ARG A O 1
ATOM 829 N N . LEU A 1 103 ? 0.481 -1.920 7.484 1.00 94.88 103 LEU A N 1
ATOM 830 C CA . LEU A 1 103 ? -0.893 -1.492 7.234 1.00 94.88 103 LEU A CA 1
ATOM 831 C C . LEU A 1 103 ? -1.897 -2.538 7.719 1.00 94.88 103 LEU A C 1
ATOM 833 O O . LEU A 1 103 ? -2.799 -2.189 8.471 1.00 94.88 103 LEU A O 1
ATOM 837 N N . GLU A 1 104 ? -1.705 -3.803 7.352 1.00 94.62 104 GLU A N 1
ATOM 838 C CA . GLU A 1 104 ? -2.545 -4.928 7.777 1.00 94.62 104 GLU A CA 1
ATOM 839 C C . GLU A 1 104 ? -2.624 -5.020 9.302 1.00 94.62 104 GLU A C 1
ATOM 841 O O . GLU A 1 104 ? -3.718 -5.059 9.862 1.00 94.62 104 GLU A O 1
ATOM 846 N N . ALA A 1 105 ? -1.477 -4.962 9.989 1.00 95.06 105 ALA A N 1
ATOM 847 C CA . ALA A 1 105 ? -1.437 -4.960 11.449 1.00 95.06 105 ALA A CA 1
ATOM 848 C C . ALA A 1 105 ? -2.187 -3.755 12.040 1.00 95.06 105 ALA A C 1
ATOM 850 O O . ALA A 1 105 ? -2.987 -3.904 12.962 1.00 95.06 105 ALA A O 1
ATOM 851 N N . SER A 1 106 ? -1.981 -2.557 11.482 1.00 93.25 106 SER A N 1
ATOM 852 C CA . SER A 1 106 ? -2.667 -1.351 11.947 1.00 93.25 106 SER A CA 1
ATOM 853 C C . SER A 1 106 ? -4.178 -1.390 11.704 1.00 93.25 106 SER A C 1
ATOM 855 O O . SER A 1 106 ? -4.918 -0.844 12.523 1.00 93.25 106 SER A O 1
ATOM 857 N N . LEU A 1 107 ? -4.637 -1.985 10.599 1.00 92.06 107 LEU A N 1
ATOM 858 C CA . LEU A 1 107 ? -6.056 -2.138 10.281 1.00 92.06 107 LEU A CA 1
ATOM 859 C C . LEU A 1 107 ? -6.709 -3.217 11.147 1.00 92.06 107 LEU A C 1
ATOM 861 O O . LEU A 1 107 ? -7.829 -3.011 11.602 1.00 92.06 107 LEU A O 1
ATOM 865 N N . ALA A 1 108 ? -6.017 -4.323 11.433 1.00 92.50 108 ALA A N 1
ATOM 866 C CA . ALA A 1 108 ? -6.494 -5.343 12.368 1.00 92.50 108 ALA A CA 1
ATOM 867 C C . ALA A 1 108 ? -6.703 -4.753 13.774 1.00 92.50 108 ALA A C 1
ATOM 869 O O . ALA A 1 108 ? -7.763 -4.920 14.376 1.00 92.50 108 ALA A O 1
ATOM 870 N N . ASP A 1 109 ? -5.735 -3.970 14.247 1.00 91.62 109 ASP A N 1
ATOM 871 C CA . ASP A 1 109 ? -5.818 -3.219 15.500 1.00 91.62 109 ASP A CA 1
ATOM 872 C C . ASP A 1 109 ? -6.982 -2.218 15.531 1.00 91.62 109 ASP A C 1
ATOM 874 O O . ASP A 1 109 ? -7.624 -2.029 16.572 1.00 91.62 109 ASP A O 1
ATOM 878 N N . LEU A 1 110 ? -7.224 -1.532 14.408 1.00 89.94 110 LEU A N 1
ATOM 879 C CA . LEU A 1 110 ? -8.333 -0.594 14.260 1.00 89.94 110 LEU A CA 1
ATOM 880 C C . LEU A 1 110 ? -9.674 -1.333 14.311 1.00 89.94 110 LEU A C 1
ATOM 882 O O . LEU A 1 110 ? -10.542 -0.926 15.078 1.00 89.94 110 LEU A O 1
ATOM 886 N N . LYS A 1 111 ? -9.810 -2.434 13.558 1.00 90.25 111 LYS A N 1
ATOM 887 C CA . LYS A 1 111 ? -11.002 -3.297 13.534 1.00 90.25 111 LYS A CA 1
ATOM 888 C C . LYS A 1 111 ? -11.330 -3.817 14.937 1.00 90.25 111 LYS A C 1
ATOM 890 O O . LYS A 1 111 ? -12.459 -3.655 15.382 1.00 90.25 111 LYS A O 1
ATOM 895 N N . ALA A 1 112 ? -10.345 -4.331 15.676 1.00 90.44 112 ALA A N 1
ATOM 896 C CA . ALA A 1 112 ? -10.550 -4.793 17.053 1.00 90.44 112 ALA A CA 1
ATOM 897 C C . ALA A 1 112 ? -11.081 -3.679 17.977 1.00 90.44 112 ALA A C 1
ATOM 899 O O . ALA A 1 112 ? -12.043 -3.881 18.711 1.00 90.44 112 ALA A O 1
ATOM 900 N N . THR A 1 113 ? -10.506 -2.475 17.887 1.00 88.19 113 THR A N 1
ATOM 901 C CA . THR A 1 113 ? -10.959 -1.323 18.692 1.00 88.19 113 THR A CA 1
ATOM 902 C C . THR A 1 113 ? -12.372 -0.877 18.297 1.00 88.19 113 THR A C 1
ATOM 904 O O . THR A 1 113 ? -13.138 -0.413 19.136 1.00 88.19 113 THR A O 1
ATOM 907 N N . LEU A 1 114 ? -12.721 -0.997 17.017 1.00 87.12 114 LEU A N 1
ATOM 908 C CA . LEU A 1 114 ? -14.030 -0.629 16.489 1.00 87.12 114 LEU A CA 1
ATOM 909 C C . LEU A 1 114 ? -15.125 -1.572 17.009 1.00 87.12 114 LEU A C 1
ATOM 911 O O . LEU A 1 114 ? -16.169 -1.094 17.450 1.00 87.12 114 LEU A O 1
ATOM 915 N N . GLU A 1 115 ? -14.862 -2.879 17.043 1.00 87.38 115 GLU A N 1
ATOM 916 C CA . GLU A 1 115 ? -15.780 -3.861 17.633 1.00 87.38 115 GLU A CA 1
ATOM 917 C C . GLU A 1 115 ? -16.003 -3.606 19.135 1.00 87.38 115 GLU A C 1
ATOM 919 O O . GLU A 1 115 ? -17.147 -3.561 19.583 1.00 87.38 115 GLU A O 1
ATOM 924 N N . GLU A 1 116 ? -14.950 -3.294 19.902 1.00 85.38 116 GLU A N 1
ATOM 925 C CA . GLU A 1 116 ? -15.087 -2.910 21.320 1.00 85.38 116 GLU A CA 1
ATOM 926 C C . GLU A 1 116 ? -15.990 -1.673 21.518 1.00 85.38 116 GLU A C 1
ATOM 928 O O . GLU A 1 116 ? -16.786 -1.597 22.463 1.00 85.38 116 GLU A O 1
ATOM 933 N N . VAL A 1 117 ? -15.885 -0.681 20.626 1.00 84.25 117 VAL A N 1
ATOM 934 C CA . VAL A 1 117 ? -16.721 0.532 20.660 1.00 84.25 117 VAL A CA 1
ATOM 935 C C . VAL A 1 117 ? -18.177 0.211 20.299 1.00 84.25 117 VAL A C 1
ATOM 937 O O . VAL A 1 117 ? -19.090 0.738 20.944 1.00 84.25 117 VAL A O 1
ATOM 940 N N . LYS A 1 118 ? -18.407 -0.684 19.328 1.00 81.44 118 LYS A N 1
ATOM 941 C CA . LYS A 1 118 ? -19.747 -1.148 18.926 1.00 81.44 118 LYS A CA 1
ATOM 942 C C . LYS A 1 118 ? -20.460 -1.904 20.039 1.00 81.44 118 LYS A C 1
ATOM 944 O O . LYS A 1 118 ? -21.615 -1.600 20.332 1.00 81.44 118 LYS A O 1
ATOM 949 N N . GLU A 1 119 ? -19.768 -2.821 20.714 1.00 80.12 119 GLU A N 1
ATOM 950 C CA . GLU A 1 119 ? -20.299 -3.547 21.880 1.00 80.12 119 GLU A CA 1
ATOM 951 C C . GLU A 1 119 ? -20.714 -2.602 23.020 1.00 80.12 119 GLU A C 1
ATOM 953 O O . GLU A 1 119 ? -21.595 -2.910 23.824 1.00 80.12 119 GLU A O 1
ATOM 958 N N . SER A 1 120 ? -20.111 -1.414 23.061 1.00 71.75 120 SER A N 1
ATOM 959 C CA . SER A 1 120 ? -20.359 -0.386 24.071 1.00 71.75 120 SER A CA 1
ATOM 960 C C . SER A 1 120 ? -21.493 0.585 23.710 1.00 71.75 120 SER A C 1
ATOM 962 O O . SER A 1 120 ? -21.769 1.502 24.486 1.00 71.75 120 SER A O 1
ATOM 964 N N . ASN A 1 121 ? -22.147 0.400 22.553 1.00 66.06 121 ASN A N 1
ATOM 965 C CA . ASN A 1 121 ? -23.232 1.234 22.014 1.00 66.06 121 ASN A CA 1
ATOM 966 C C . ASN A 1 121 ? -22.913 2.745 21.999 1.00 66.06 121 ASN A C 1
ATOM 968 O O . ASN A 1 121 ? -23.787 3.588 22.219 1.00 66.06 121 ASN A O 1
ATOM 972 N N . GLN A 1 122 ? -21.639 3.091 21.793 1.00 66.38 122 GLN A N 1
ATOM 973 C CA . GLN A 1 122 ? -21.196 4.478 21.677 1.00 66.38 122 GLN A CA 1
ATOM 974 C C . GLN A 1 122 ? -21.471 5.005 20.267 1.00 66.38 122 GLN A C 1
ATOM 976 O O . GLN A 1 122 ? -21.404 4.264 19.292 1.00 66.38 122 GLN A O 1
ATOM 981 N N . GLN A 1 123 ? -21.772 6.298 20.166 1.00 65.88 123 GLN A N 1
ATOM 982 C CA . GLN A 1 123 ? -22.012 6.996 18.904 1.00 65.88 123 GLN A CA 1
ATOM 983 C C . GLN A 1 123 ? -21.046 8.174 18.797 1.00 65.88 123 GLN A C 1
ATOM 985 O O . GLN A 1 123 ? -20.828 8.892 19.775 1.00 65.88 123 GLN A O 1
ATOM 990 N N . GLY A 1 124 ? -20.470 8.374 17.616 1.00 69.38 124 GLY A N 1
ATOM 991 C CA . GLY A 1 124 ? -19.566 9.484 17.340 1.00 69.38 124 GLY A CA 1
ATOM 992 C C . GLY A 1 124 ? -19.034 9.433 15.908 1.00 69.38 124 GLY A C 1
ATOM 993 O O . GLY A 1 124 ? -18.913 8.338 15.355 1.00 69.38 124 GLY A O 1
ATOM 994 N N . PRO A 1 125 ? -18.696 10.588 15.307 1.00 74.50 125 PRO A N 1
ATOM 995 C CA . PRO A 1 125 ? -18.192 10.660 13.931 1.00 74.50 125 PRO A CA 1
ATOM 996 C C . PRO A 1 125 ? -16.874 9.893 13.726 1.00 74.50 125 PRO A C 1
ATOM 998 O O . PRO A 1 125 ? -16.525 9.531 12.606 1.00 74.50 125 PRO A O 1
ATOM 1001 N N . GLU A 1 126 ? -16.129 9.627 14.803 1.00 76.19 126 GLU A N 1
ATOM 1002 C CA . GLU A 1 126 ? -14.917 8.808 14.778 1.00 76.19 126 GLU A CA 1
ATOM 1003 C C . GLU A 1 126 ? -15.185 7.349 14.372 1.00 76.19 126 GLU A C 1
ATOM 1005 O O . GLU A 1 126 ? -14.280 6.694 13.855 1.00 76.19 126 GLU A O 1
ATOM 1010 N N . ILE A 1 127 ? -16.402 6.843 14.608 1.00 77.44 127 ILE A N 1
ATOM 1011 C CA . ILE A 1 127 ? -16.806 5.476 14.258 1.00 77.44 127 ILE A CA 1
ATOM 1012 C C . ILE A 1 127 ? -17.015 5.380 12.749 1.00 77.44 127 ILE A C 1
ATOM 1014 O O . ILE A 1 127 ? -16.383 4.538 12.120 1.00 77.44 127 ILE A O 1
ATOM 1018 N N . ASP A 1 128 ? -17.783 6.296 12.157 1.00 79.44 128 ASP A N 1
ATOM 1019 C CA . ASP A 1 128 ? -18.046 6.332 10.709 1.00 79.44 128 ASP A CA 1
ATOM 1020 C C . ASP A 1 128 ? -16.740 6.420 9.893 1.00 79.44 128 ASP A C 1
ATOM 1022 O O . ASP A 1 128 ? -16.544 5.750 8.872 1.00 79.44 128 ASP A O 1
ATOM 1026 N N . GLU A 1 129 ? -15.797 7.238 10.372 1.00 80.12 129 GLU A N 1
ATOM 1027 C CA . GLU A 1 129 ? -14.480 7.398 9.756 1.00 80.12 129 GLU A CA 1
ATOM 1028 C C . GLU A 1 129 ? -13.639 6.116 9.859 1.00 80.12 129 GLU A C 1
ATOM 1030 O O . GLU A 1 129 ? -12.956 5.742 8.900 1.00 80.12 129 GLU A O 1
ATOM 1035 N N . ALA A 1 130 ? -13.682 5.440 11.009 1.00 78.25 130 ALA A N 1
ATOM 1036 C CA . ALA A 1 130 ? -12.983 4.181 11.220 1.00 78.25 130 ALA A CA 1
ATOM 1037 C C . ALA A 1 130 ? -13.608 3.031 10.409 1.00 78.25 130 ALA A C 1
ATOM 1039 O O . ALA A 1 130 ? -12.868 2.220 9.857 1.00 78.25 130 ALA A O 1
ATOM 1040 N N . GLU A 1 131 ? -14.935 2.989 10.266 1.00 81.75 131 GLU A N 1
ATOM 1041 C CA . GLU A 1 131 ? -15.652 1.999 9.452 1.00 81.75 131 GLU A CA 1
ATOM 1042 C C . GLU A 1 131 ? -15.292 2.126 7.977 1.00 81.75 131 GLU A C 1
ATOM 1044 O O . GLU A 1 131 ? -14.895 1.144 7.349 1.00 81.75 131 GLU A O 1
ATOM 1049 N N . THR A 1 132 ? -15.313 3.353 7.451 1.00 81.56 132 THR A N 1
ATOM 1050 C CA . THR A 1 132 ? -14.901 3.633 6.069 1.00 81.56 132 THR A CA 1
ATOM 1051 C C . THR A 1 132 ? -13.485 3.118 5.790 1.00 81.56 132 THR A C 1
ATOM 1053 O O . THR A 1 132 ? -13.197 2.653 4.691 1.00 81.56 132 THR A O 1
ATOM 1056 N N . MET A 1 133 ? -12.589 3.178 6.781 1.00 73.25 133 MET A N 1
ATOM 1057 C CA . MET A 1 133 ? -11.219 2.678 6.651 1.00 73.25 133 MET A CA 1
ATOM 1058 C C . MET A 1 133 ? -11.088 1.167 6.854 1.00 73.25 133 MET A C 1
ATOM 1060 O O . MET A 1 133 ? -10.263 0.541 6.198 1.00 73.25 133 MET A O 1
ATOM 1064 N N . GLY A 1 134 ? -11.878 0.581 7.755 1.00 61.75 134 GLY A N 1
ATOM 1065 C CA . GLY A 1 134 ? -11.895 -0.860 8.004 1.00 61.75 134 GLY A CA 1
ATOM 1066 C C . GLY A 1 134 ? -12.453 -1.674 6.832 1.00 61.75 134 GLY A C 1
ATOM 1067 O O . GLY A 1 134 ? -12.143 -2.859 6.729 1.00 61.75 134 GLY A O 1
ATOM 1068 N N . MET A 1 135 ? -13.230 -1.040 5.948 1.00 55.97 135 MET A N 1
ATOM 1069 C CA . MET A 1 135 ? -13.769 -1.629 4.715 1.00 55.97 135 MET A CA 1
ATOM 1070 C C . MET A 1 135 ? -12.836 -1.508 3.500 1.00 55.97 135 MET A C 1
ATOM 1072 O O . MET A 1 135 ? -13.194 -1.981 2.424 1.00 55.97 135 MET A O 1
ATOM 1076 N N . VAL A 1 136 ? -11.667 -0.870 3.636 1.00 52.78 136 VAL A N 1
ATOM 1077 C CA . VAL A 1 136 ? -10.650 -0.850 2.574 1.00 52.78 136 VAL A CA 1
ATOM 1078 C C . VAL A 1 136 ? -9.917 -2.195 2.600 1.00 52.78 136 VAL A C 1
ATOM 1080 O O . VAL A 1 136 ? -8.847 -2.312 3.195 1.00 52.78 136 VAL A O 1
ATOM 1083 N N . GLU A 1 137 ? -10.551 -3.220 2.031 1.00 39.94 137 GLU A N 1
ATOM 1084 C CA . GLU A 1 137 ? -9.912 -4.479 1.614 1.00 39.94 137 GLU A CA 1
ATOM 1085 C C . GLU A 1 137 ? -9.503 -4.415 0.140 1.00 39.94 137 GLU A C 1
ATOM 1087 O O . GLU A 1 137 ? -10.283 -3.865 -0.674 1.00 39.94 137 GLU A O 1
#

pLDDT: mean 79.84, std 20.17, range [34.03, 98.62]

Organism: Aristolochia fimbriata (NCBI:txid158543)

Foldseek 3Di:
DPPVVVVVVVVVVVVVVVPPPDDPPPPPVVPCCDVVLLVVLLVLLVVLVVLVVVLVVLVVQLVVLVVVLVVCVVVVPPPVVSVVSVVVSVVSVVVNPVSVVVNVVSLVVSVVSLVVCVVNVDDDPSNVSSVVVNPPD

InterPro domains:
  IPR004226 Tubulin binding cofactor A [PF02970] (37-132)
  IPR004226 Tubulin binding cofactor A [PTHR21500] (35-133)
  IPR036126 Tubulin binding cofactor A superfamily [SSF46988] (37-130)

Radius of gyration: 32.12 Å; chains: 1; bounding box: 86×36×84 Å

Secondary structure (DSSP, 8-state):
--HHHHHHHHHHHHHHHSS-SS------------HHHHHHHHHHHHHHHHHHHHHHHHHHHHHHHHHHHHHHHHTT--HHHHHHHHHHHHHHHHTHHHHHHHHHHHHHHHHHHHHHHHHTT---HHHHHHHHHHT--